Protein AF-A0A397FRX4-F1 (afdb_monomer_lite)

Structure (mmCIF, N/CA/C/O backbone):
data_AF-A0A397FRX4-F1
#
_entry.id   AF-A0A397FRX4-F1
#
loop_
_atom_site.group_PDB
_atom_site.id
_atom_site.type_symbol
_atom_site.label_atom_id
_atom_site.label_alt_id
_atom_site.label_comp_id
_atom_site.label_asym_id
_atom_site.label_entity_id
_atom_site.label_seq_id
_atom_site.pdbx_PDB_ins_code
_atom_site.Cartn_x
_atom_site.Cartn_y
_atom_site.Cartn_z
_atom_site.occupancy
_atom_site.B_iso_or_equiv
_atom_site.auth_seq_id
_atom_site.auth_comp_id
_atom_site.auth_asym_id
_atom_site.auth_atom_id
_atom_site.pdbx_PDB_model_num
ATOM 1 N N . MET A 1 1 ? -11.511 -10.925 -9.410 1.00 51.69 1 MET A N 1
ATOM 2 C CA . MET A 1 1 ? -12.227 -10.337 -8.254 1.00 51.69 1 MET A CA 1
ATOM 3 C C . MET A 1 1 ? -12.505 -8.867 -8.528 1.00 51.69 1 MET A C 1
ATOM 5 O O . MET A 1 1 ? -11.612 -8.183 -9.020 1.00 51.69 1 MET A O 1
ATOM 9 N N . LYS A 1 2 ? -13.727 -8.383 -8.276 1.00 63.50 2 LYS A N 1
ATOM 10 C CA . LYS A 1 2 ? -14.099 -6.978 -8.506 1.00 63.50 2 LYS A CA 1
ATOM 11 C C . LYS A 1 2 ? -13.781 -6.153 -7.253 1.00 63.50 2 LYS A C 1
ATOM 13 O O . LYS A 1 2 ? -14.392 -6.345 -6.211 1.00 63.50 2 LYS A O 1
ATOM 18 N N . ILE A 1 3 ? -12.845 -5.209 -7.360 1.00 69.00 3 ILE A N 1
ATOM 19 C CA . ILE A 1 3 ? -12.408 -4.318 -6.259 1.00 69.00 3 ILE A CA 1
ATOM 20 C C . ILE A 1 3 ? -13.583 -3.553 -5.638 1.00 69.00 3 ILE A C 1
ATOM 22 O O . ILE A 1 3 ? -13.612 -3.330 -4.433 1.00 69.00 3 ILE A O 1
ATOM 26 N N . ALA A 1 4 ? -14.573 -3.194 -6.458 1.00 72.81 4 ALA A N 1
ATOM 27 C CA . ALA A 1 4 ? -15.768 -2.482 -6.020 1.00 72.81 4 ALA A CA 1
ATOM 28 C C . ALA A 1 4 ? -16.555 -3.243 -4.938 1.00 72.81 4 ALA A C 1
ATOM 30 O O . ALA A 1 4 ? -17.130 -2.620 -4.053 1.00 72.81 4 ALA A O 1
ATOM 31 N N . GLU A 1 5 ? -16.560 -4.577 -4.975 1.00 78.94 5 GLU A N 1
ATOM 32 C CA . GLU A 1 5 ? -17.247 -5.402 -3.973 1.00 78.94 5 GLU A CA 1
ATOM 33 C C . GLU A 1 5 ? -16.489 -5.408 -2.642 1.00 78.94 5 GLU A C 1
ATOM 35 O O . GLU A 1 5 ? -17.107 -5.361 -1.583 1.00 78.94 5 GLU A O 1
ATOM 40 N N . LEU A 1 6 ? -15.153 -5.398 -2.684 1.00 75.69 6 LEU A N 1
ATOM 41 C CA . LEU A 1 6 ? -14.315 -5.317 -1.485 1.00 75.69 6 LEU A CA 1
ATOM 42 C C . LEU A 1 6 ? -14.398 -3.932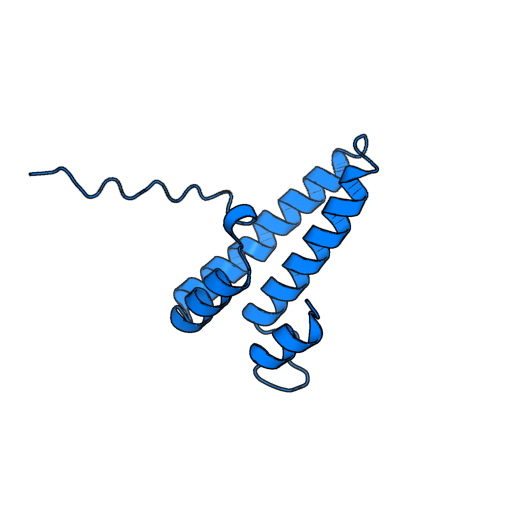 -0.840 1.00 75.69 6 LEU A C 1
ATOM 44 O O . LEU A 1 6 ? -14.575 -3.834 0.369 1.00 75.69 6 LEU A O 1
ATOM 48 N N . ILE A 1 7 ? -14.348 -2.860 -1.634 1.00 79.25 7 ILE A N 1
ATOM 49 C CA . ILE A 1 7 ? -14.534 -1.497 -1.117 1.00 79.25 7 ILE A CA 1
ATOM 50 C C . ILE A 1 7 ? -15.896 -1.387 -0.423 1.00 79.25 7 ILE A C 1
ATOM 52 O O . ILE A 1 7 ? -15.950 -0.944 0.717 1.00 79.25 7 ILE A O 1
ATOM 56 N N . LYS A 1 8 ? -16.972 -1.899 -1.036 1.00 81.19 8 LYS A N 1
ATOM 57 C CA . LYS A 1 8 ? -18.312 -1.892 -0.428 1.00 81.19 8 LYS A CA 1
ATOM 58 C C . LYS A 1 8 ? -18.408 -2.640 0.905 1.00 81.19 8 LYS A C 1
ATOM 60 O O . LYS A 1 8 ? -19.229 -2.267 1.733 1.00 81.19 8 LYS A O 1
ATOM 65 N N . LYS A 1 9 ? -17.592 -3.676 1.120 1.00 80.31 9 LYS A N 1
ATOM 66 C CA . LYS A 1 9 ? -17.557 -4.436 2.382 1.00 80.31 9 LYS A CA 1
ATOM 67 C C . LYS A 1 9 ? -16.816 -3.716 3.508 1.00 80.31 9 LYS A C 1
ATOM 69 O O . LYS A 1 9 ? -17.143 -3.926 4.670 1.00 80.31 9 LYS A O 1
ATOM 74 N N . TYR A 1 10 ? -15.798 -2.927 3.168 1.00 79.19 10 TYR A N 1
ATOM 75 C CA . TYR A 1 10 ? -14.893 -2.306 4.142 1.00 79.19 10 TYR A CA 1
ATOM 76 C C . TYR A 1 10 ? -15.060 -0.784 4.271 1.00 79.19 10 TYR A C 1
ATOM 78 O O . TYR A 1 10 ? -14.423 -0.178 5.135 1.00 79.19 10 TYR A O 1
ATOM 86 N N . GLN A 1 11 ? -15.890 -0.165 3.429 1.00 81.56 11 GLN A N 1
ATOM 87 C CA . GLN A 1 11 ? -16.283 1.236 3.550 1.00 81.56 11 GLN A CA 1
ATOM 88 C C . GLN A 1 11 ? -17.181 1.425 4.780 1.00 81.56 11 GLN A C 1
ATOM 90 O O . GLN A 1 11 ? -18.100 0.639 5.010 1.00 81.56 11 GLN A O 1
ATOM 95 N N . LEU A 1 12 ? -16.937 2.475 5.563 1.00 80.44 12 LEU A N 1
ATOM 96 C CA . LEU A 1 12 ? -17.814 2.836 6.684 1.00 80.44 12 LEU A CA 1
ATOM 97 C C . LEU A 1 12 ? -19.083 3.550 6.196 1.00 80.44 12 LEU A C 1
ATOM 99 O O . LEU A 1 12 ? -20.150 3.419 6.789 1.00 80.44 12 LEU A O 1
ATOM 103 N N . HIS A 1 13 ? -18.967 4.274 5.082 1.00 82.06 13 HIS A N 1
ATOM 104 C CA . HIS A 1 13 ? -20.042 5.012 4.423 1.00 82.06 13 HIS A CA 1
ATOM 105 C C . HIS A 1 13 ? -19.874 4.921 2.898 1.00 82.06 13 HIS A C 1
ATOM 107 O O . HIS A 1 13 ? -18.791 4.612 2.411 1.00 82.06 13 HIS A O 1
ATOM 113 N N . GLU A 1 14 ? -20.909 5.237 2.116 1.00 75.06 14 GLU A N 1
ATOM 114 C CA . GLU A 1 14 ? -20.903 5.057 0.648 1.00 75.06 14 GLU A CA 1
ATOM 115 C C . GLU A 1 14 ? -19.820 5.842 -0.112 1.00 75.06 14 GLU A C 1
ATOM 117 O O . GLU A 1 14 ? -19.466 5.484 -1.233 1.00 75.06 14 GLU A O 1
ATOM 122 N N . LYS A 1 15 ? -19.290 6.916 0.483 1.00 78.00 15 LYS A N 1
ATOM 123 C CA . LYS A 1 15 ? -18.215 7.747 -0.090 1.00 78.00 15 LYS A CA 1
ATOM 124 C C . LYS A 1 15 ? -16.905 7.642 0.690 1.00 78.00 15 LYS A C 1
ATOM 126 O O . LYS A 1 15 ? -16.032 8.494 0.544 1.00 78.00 15 LYS A O 1
ATOM 131 N N . ASP A 1 16 ? -16.769 6.637 1.549 1.00 76.75 16 ASP A N 1
ATOM 132 C CA . ASP A 1 16 ? -15.581 6.483 2.377 1.00 76.75 16 ASP A CA 1
ATOM 133 C C . ASP A 1 16 ? -14.395 5.982 1.547 1.00 76.75 16 ASP A C 1
ATOM 135 O O . ASP A 1 16 ? -14.224 4.795 1.275 1.00 76.75 16 ASP A O 1
ATOM 139 N N . THR A 1 17 ? -13.555 6.930 1.150 1.00 76.19 17 THR A N 1
ATOM 140 C CA . THR A 1 17 ? -12.258 6.672 0.527 1.00 76.19 17 THR A CA 1
ATOM 141 C C . THR A 1 17 ? -11.110 6.773 1.527 1.00 76.19 17 THR A C 1
ATOM 143 O O . THR A 1 17 ? -9.970 6.516 1.156 1.00 76.19 17 THR A O 1
ATOM 146 N N . GLY A 1 18 ? -11.360 7.206 2.766 1.00 76.69 18 GLY A N 1
ATOM 147 C CA . GLY A 1 18 ? -10.324 7.549 3.745 1.00 76.69 18 GLY A CA 1
ATOM 148 C C . GLY A 1 18 ? -9.977 6.412 4.702 1.00 76.69 18 GLY A C 1
ATOM 149 O O . GLY A 1 18 ? -8.871 6.390 5.247 1.00 76.69 18 GLY A O 1
ATOM 150 N N . SER A 1 19 ? -10.894 5.462 4.893 1.00 83.81 19 SER A N 1
ATOM 151 C CA . SER A 1 19 ? -10.686 4.339 5.799 1.00 83.81 19 SER A CA 1
ATOM 152 C C . SER A 1 19 ? -9.431 3.543 5.455 1.00 83.81 19 SER A C 1
ATOM 154 O O . SER A 1 19 ? -9.089 3.278 4.298 1.00 83.81 19 SER A O 1
ATOM 156 N N . THR A 1 20 ? -8.736 3.133 6.512 1.00 84.19 20 THR A N 1
ATOM 157 C CA . THR A 1 20 ? -7.472 2.405 6.426 1.00 84.19 20 THR A CA 1
ATOM 158 C C . THR A 1 20 ? -7.627 1.100 5.639 1.00 84.19 20 THR A C 1
ATOM 160 O O . THR A 1 20 ? -6.743 0.748 4.863 1.00 84.19 20 THR A O 1
ATOM 163 N N . ALA A 1 21 ? -8.762 0.410 5.778 1.00 81.31 21 ALA A N 1
ATOM 164 C CA . ALA A 1 21 ? -9.052 -0.820 5.043 1.00 81.31 21 ALA A CA 1
ATOM 165 C C . ALA A 1 21 ? -9.233 -0.564 3.535 1.00 81.31 21 ALA A C 1
ATOM 167 O O . ALA A 1 21 ? -8.614 -1.239 2.711 1.00 81.31 21 ALA A O 1
ATOM 168 N N . VAL A 1 22 ? -10.010 0.464 3.175 1.00 84.88 22 VAL A N 1
ATOM 169 C CA . VAL A 1 22 ? -10.246 0.873 1.780 1.00 84.88 22 VAL A CA 1
ATOM 170 C C . VAL A 1 22 ? -8.938 1.289 1.102 1.00 84.88 22 VAL A C 1
ATOM 172 O O . VAL A 1 22 ? -8.645 0.855 -0.013 1.00 84.88 22 VAL A O 1
ATOM 175 N N . GLN A 1 23 ? -8.102 2.060 1.800 1.00 84.19 23 GLN A N 1
ATOM 176 C CA . GLN A 1 23 ? -6.787 2.479 1.309 1.00 84.19 23 GLN A CA 1
ATOM 177 C C . GLN A 1 23 ? -5.832 1.297 1.083 1.00 84.19 23 GLN A C 1
ATOM 179 O O . GLN A 1 23 ? -5.099 1.291 0.094 1.00 84.19 23 GLN A O 1
ATOM 184 N N . ILE A 1 24 ? -5.851 0.273 1.947 1.00 82.06 24 ILE A N 1
ATOM 185 C CA . ILE A 1 24 ? -5.049 -0.949 1.751 1.00 82.06 24 ILE A CA 1
ATOM 186 C C . ILE A 1 24 ? -5.492 -1.692 0.485 1.00 82.06 24 ILE A C 1
ATOM 188 O O . ILE A 1 24 ? -4.638 -2.102 -0.304 1.00 82.06 24 ILE A O 1
ATOM 192 N N . ILE A 1 25 ? -6.799 -1.831 0.257 1.00 80.88 25 ILE A N 1
ATOM 193 C CA . ILE A 1 25 ? -7.353 -2.497 -0.933 1.00 80.88 25 ILE A CA 1
ATOM 194 C C . ILE A 1 25 ? -6.960 -1.736 -2.208 1.00 80.88 25 ILE A C 1
ATOM 196 O O . ILE A 1 25 ? -6.468 -2.333 -3.169 1.00 80.88 25 ILE A O 1
ATOM 200 N N . LEU A 1 26 ? -7.110 -0.408 -2.206 1.00 83.19 26 LEU A N 1
ATOM 201 C CA . LEU A 1 26 ? -6.758 0.441 -3.346 1.00 83.19 26 LEU A CA 1
ATOM 202 C C . LEU A 1 26 ? -5.261 0.363 -3.672 1.00 83.19 26 LEU A C 1
ATOM 204 O O . LEU A 1 26 ? -4.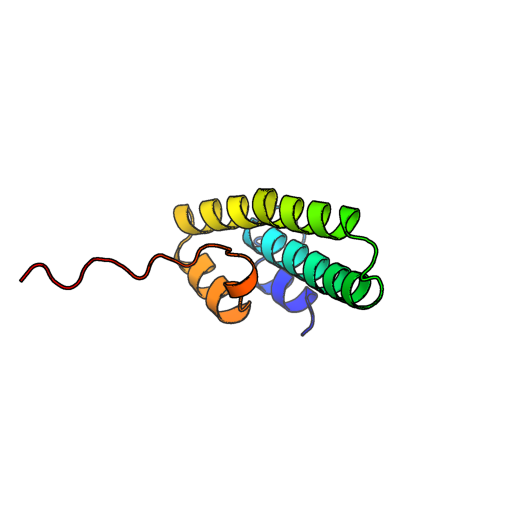884 0.105 -4.815 1.00 83.19 26 LEU A O 1
ATOM 208 N N . LEU A 1 27 ? -4.406 0.517 -2.656 1.00 81.06 27 LEU A N 1
ATOM 209 C CA . LEU A 1 27 ? -2.954 0.417 -2.805 1.00 81.06 27 LEU A CA 1
ATOM 210 C C . LEU A 1 27 ? -2.550 -0.962 -3.339 1.00 81.06 27 LEU A C 1
ATOM 212 O O . LEU A 1 27 ? -1.660 -1.072 -4.185 1.00 81.06 27 LEU A O 1
ATOM 216 N N . SER A 1 28 ? -3.225 -2.012 -2.870 1.00 79.56 28 SER A N 1
ATOM 217 C CA . SER A 1 28 ? -2.972 -3.374 -3.325 1.00 79.56 28 SER A CA 1
ATOM 218 C C . SER A 1 28 ? -3.258 -3.539 -4.807 1.00 79.56 28 SER A C 1
ATOM 220 O O . SER A 1 28 ? -2.442 -4.117 -5.530 1.00 79.56 28 SER A O 1
ATOM 222 N N . LYS A 1 29 ? -4.354 -2.946 -5.288 1.00 81.44 29 LYS A N 1
ATOM 223 C CA . LYS A 1 29 ? -4.670 -2.977 -6.711 1.00 81.44 29 LYS A CA 1
ATOM 224 C C . LYS A 1 29 ? -3.678 -2.187 -7.557 1.00 81.44 29 LYS A C 1
ATOM 226 O O . LYS A 1 29 ? -3.267 -2.650 -8.620 1.00 81.44 29 LYS A O 1
ATOM 231 N N . GLU A 1 30 ? -3.284 -1.005 -7.094 1.00 82.38 30 GLU A N 1
ATOM 232 C CA . GLU A 1 30 ? -2.278 -0.195 -7.782 1.00 82.38 30 GLU A CA 1
ATOM 233 C C . GLU A 1 30 ? -0.961 -0.961 -7.944 1.00 82.38 30 GLU A C 1
ATOM 235 O O . GLU A 1 30 ? -0.342 -0.916 -9.005 1.00 82.38 30 GLU A O 1
ATOM 240 N N . ILE A 1 31 ? -0.544 -1.693 -6.910 1.00 79.69 31 ILE A N 1
ATOM 241 C CA . ILE A 1 31 ? 0.686 -2.485 -6.935 1.00 79.69 31 ILE A CA 1
ATOM 242 C C . ILE A 1 31 ? 0.570 -3.678 -7.870 1.00 79.69 31 ILE A C 1
ATOM 244 O O . ILE A 1 31 ? 1.520 -3.937 -8.599 1.00 79.69 31 ILE A O 1
ATOM 248 N N . GLU A 1 32 ? -0.562 -4.376 -7.892 1.00 81.25 32 GLU A N 1
ATOM 249 C CA . GLU A 1 32 ? -0.796 -5.466 -8.844 1.00 81.25 32 GLU A CA 1
ATOM 250 C C . GLU A 1 32 ? -0.694 -4.958 -10.293 1.00 81.25 32 GLU A C 1
ATOM 252 O O . GLU A 1 32 ? 0.052 -5.506 -11.109 1.00 81.25 32 GLU A O 1
ATOM 257 N N . ASN A 1 33 ? -1.365 -3.840 -10.589 1.00 83.75 33 ASN A N 1
ATOM 258 C CA . ASN A 1 33 ? -1.322 -3.202 -11.902 1.00 83.75 33 ASN A CA 1
ATOM 259 C C . ASN A 1 33 ? 0.108 -2.790 -12.284 1.00 83.75 33 ASN A C 1
ATOM 261 O O . ASN A 1 33 ? 0.595 -3.148 -13.359 1.00 83.75 33 ASN A O 1
ATOM 265 N N . LEU A 1 34 ? 0.813 -2.082 -11.398 1.00 82.62 34 LEU A N 1
ATOM 266 C CA . LEU A 1 34 ? 2.185 -1.637 -11.647 1.00 82.62 34 LEU A CA 1
ATOM 267 C C . LEU A 1 34 ? 3.168 -2.810 -11.724 1.00 82.62 34 LEU A C 1
ATOM 269 O O . LEU A 1 34 ? 4.077 -2.793 -12.548 1.00 82.62 34 LEU A O 1
ATOM 273 N N . SER A 1 35 ? 2.968 -3.864 -10.933 1.00 80.94 35 SER A N 1
ATOM 274 C CA . SER A 1 35 ? 3.777 -5.082 -10.994 1.00 80.94 35 SER A CA 1
ATOM 275 C C . SER A 1 35 ? 3.666 -5.744 -12.367 1.00 80.94 35 SER A C 1
ATOM 277 O O . SER A 1 35 ? 4.692 -6.065 -12.964 1.00 80.94 35 SER A O 1
ATOM 279 N N . SER A 1 36 ? 2.454 -5.848 -12.926 1.00 83.38 36 SER A N 1
ATOM 280 C CA . SER A 1 36 ? 2.253 -6.363 -14.287 1.00 83.38 36 SER A CA 1
ATOM 281 C C . SER A 1 36 ? 2.936 -5.500 -15.360 1.00 83.38 36 SER A C 1
ATOM 283 O O . SER A 1 36 ? 3.510 -6.028 -16.316 1.00 83.38 36 SER A O 1
ATOM 285 N N . HIS A 1 37 ? 2.941 -4.175 -15.179 1.00 83.50 37 HIS A N 1
ATOM 286 C CA . HIS A 1 37 ? 3.615 -3.240 -16.077 1.00 83.50 37 HIS A CA 1
ATOM 287 C C . HIS A 1 37 ? 5.141 -3.421 -16.022 1.00 83.50 37 HIS A C 1
ATOM 289 O O . HIS A 1 37 ? 5.800 -3.543 -17.056 1.00 83.50 37 HIS A O 1
ATOM 295 N N . PHE A 1 38 ? 5.710 -3.530 -14.820 1.00 81.44 38 PHE A N 1
ATOM 296 C CA . PHE A 1 38 ? 7.146 -3.747 -14.625 1.00 81.44 38 PHE A CA 1
ATOM 297 C C . PHE A 1 38 ? 7.614 -5.152 -15.012 1.00 81.44 38 PHE A C 1
ATOM 299 O O . PHE A 1 38 ? 8.762 -5.317 -15.421 1.00 81.44 38 PHE A O 1
ATOM 306 N N . ALA A 1 39 ? 6.742 -6.162 -14.951 1.00 82.31 39 ALA A N 1
ATOM 307 C CA . ALA A 1 39 ? 7.048 -7.504 -15.443 1.00 82.31 39 ALA A CA 1
ATOM 308 C C . ALA A 1 39 ? 7.349 -7.503 -16.953 1.00 82.31 39 ALA A C 1
ATOM 310 O O . ALA A 1 39 ? 8.243 -8.228 -17.400 1.00 82.31 39 ALA A O 1
ATOM 311 N N . LYS A 1 40 ? 6.651 -6.649 -17.717 1.00 86.44 40 LYS A N 1
ATOM 312 C CA . LYS A 1 40 ? 6.929 -6.387 -19.138 1.00 86.44 40 LYS A CA 1
ATOM 313 C C . LYS A 1 40 ? 8.152 -5.473 -19.316 1.00 86.44 40 LYS A C 1
ATOM 315 O O . LYS A 1 40 ? 8.984 -5.726 -20.181 1.00 86.44 40 LYS A O 1
ATOM 320 N N . ASN A 1 41 ? 8.320 -4.479 -18.440 1.00 83.75 41 ASN A N 1
ATOM 321 C CA . ASN A 1 41 ? 9.383 -3.467 -18.503 1.00 83.75 41 ASN A CA 1
ATOM 322 C C . ASN A 1 41 ? 10.499 -3.679 -17.459 1.00 83.75 41 ASN A C 1
ATOM 324 O O . ASN A 1 41 ? 10.768 -2.821 -16.619 1.00 83.75 41 ASN A O 1
ATOM 328 N N . LYS A 1 42 ? 11.219 -4.808 -17.538 1.00 80.38 42 LYS A N 1
ATOM 329 C CA . LYS A 1 42 ? 12.255 -5.199 -16.551 1.00 80.38 42 LYS A CA 1
ATOM 330 C C . LYS A 1 42 ? 13.443 -4.229 -16.418 1.00 80.38 42 LYS A C 1
ATOM 332 O O . LYS A 1 42 ? 14.192 -4.305 -15.444 1.00 80.38 42 LYS A O 1
ATOM 337 N N . LYS A 1 43 ? 13.656 -3.344 -17.399 1.00 84.06 43 LYS A N 1
ATOM 338 C CA . LYS A 1 43 ? 14.750 -2.357 -17.384 1.00 84.06 43 LYS A CA 1
ATOM 339 C C . LYS A 1 43 ? 14.444 -1.140 -16.500 1.00 84.06 43 LYS A C 1
ATOM 341 O O . LYS A 1 43 ? 15.383 -0.468 -16.076 1.00 84.06 43 LYS A O 1
ATOM 346 N N . ASP A 1 44 ? 13.181 -0.900 -16.142 1.00 84.38 44 ASP A N 1
ATOM 347 C CA . ASP A 1 44 ? 12.776 0.241 -15.314 1.00 84.38 44 ASP A CA 1
ATOM 348 C C . ASP A 1 44 ? 12.950 -0.032 -13.808 1.00 84.38 44 ASP A C 1
ATOM 350 O O . ASP A 1 44 ? 12.014 -0.181 -13.018 1.00 84.38 44 ASP A O 1
ATOM 354 N N . LYS A 1 45 ? 14.214 -0.115 -13.387 1.00 84.38 45 LYS A N 1
ATOM 355 C CA . LYS A 1 45 ? 14.576 -0.345 -11.980 1.00 84.38 45 LYS A CA 1
ATOM 356 C C . LYS A 1 45 ? 14.222 0.851 -11.084 1.00 84.38 45 LYS A C 1
ATOM 358 O O . LYS A 1 45 ? 14.085 0.676 -9.873 1.00 84.38 45 LYS A O 1
ATOM 363 N N . GLY A 1 46 ? 14.101 2.056 -11.646 1.00 84.06 46 GLY A N 1
ATOM 364 C CA . GLY A 1 46 ? 13.758 3.274 -10.910 1.00 84.06 46 GLY A CA 1
ATOM 365 C C . GLY A 1 46 ? 12.313 3.247 -10.424 1.00 84.06 46 GLY A C 1
ATOM 366 O O . GLY A 1 46 ? 12.060 3.405 -9.225 1.00 84.06 46 GLY A O 1
ATOM 367 N N . ALA A 1 47 ? 11.381 2.949 -11.327 1.00 81.75 47 ALA A N 1
ATOM 368 C CA . ALA A 1 47 ? 9.965 2.880 -11.005 1.00 81.75 47 ALA A CA 1
ATOM 369 C C . ALA A 1 47 ? 9.626 1.690 -10.087 1.00 81.75 47 ALA A C 1
ATOM 371 O O . ALA A 1 47 ? 8.846 1.850 -9.147 1.00 81.75 47 ALA A O 1
ATOM 372 N N . ILE A 1 48 ? 10.299 0.539 -10.241 1.00 82.88 48 ILE A N 1
ATOM 373 C CA . ILE A 1 48 ? 10.177 -0.597 -9.305 1.00 82.88 48 ILE A CA 1
ATOM 374 C C . ILE A 1 48 ? 10.595 -0.188 -7.883 1.00 82.88 48 ILE A C 1
ATOM 376 O O . ILE A 1 48 ? 9.890 -0.473 -6.914 1.00 82.88 48 ILE A O 1
ATOM 380 N N . ARG A 1 49 ? 11.721 0.524 -7.726 1.00 82.81 49 ARG A N 1
ATOM 381 C CA . ARG A 1 49 ? 12.162 1.030 -6.411 1.00 82.81 49 ARG A CA 1
ATOM 382 C C . ARG A 1 49 ? 11.171 2.036 -5.828 1.00 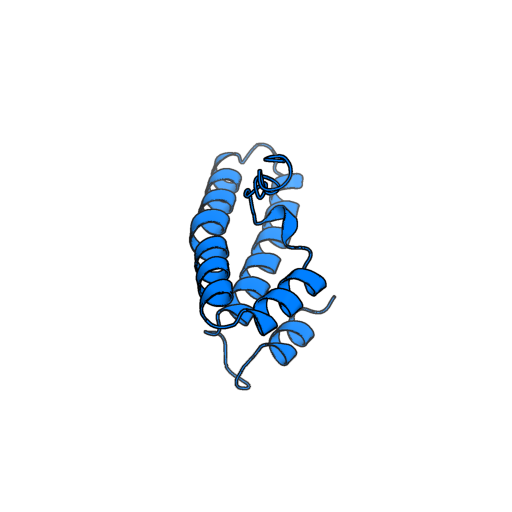82.81 49 ARG A C 1
ATOM 384 O O . ARG A 1 49 ? 10.922 2.004 -4.622 1.00 82.81 49 ARG A O 1
ATOM 391 N N . ALA A 1 50 ? 10.612 2.920 -6.654 1.00 84.06 50 ALA A N 1
ATOM 392 C CA . ALA A 1 50 ? 9.592 3.874 -6.227 1.00 84.06 50 ALA A CA 1
ATOM 393 C C . ALA A 1 50 ? 8.314 3.159 -5.756 1.00 84.06 50 ALA A C 1
ATOM 395 O O . ALA A 1 50 ? 7.779 3.504 -4.701 1.00 84.06 50 ALA A O 1
ATOM 396 N N . LEU A 1 51 ? 7.887 2.109 -6.466 1.00 82.56 51 LEU A N 1
ATOM 397 C CA . LEU A 1 51 ? 6.760 1.260 -6.082 1.00 82.56 51 LEU A CA 1
ATOM 398 C C . LEU A 1 51 ? 7.000 0.572 -4.735 1.00 82.56 51 LEU A C 1
ATOM 400 O O . LEU A 1 51 ? 6.155 0.654 -3.845 1.00 82.56 51 LEU A O 1
ATOM 404 N N . ILE A 1 52 ? 8.167 -0.052 -4.556 1.00 80.31 52 ILE A N 1
ATOM 405 C CA . ILE A 1 52 ? 8.537 -0.717 -3.299 1.00 80.31 52 ILE A CA 1
ATOM 406 C C . ILE A 1 52 ? 8.544 0.293 -2.143 1.00 80.31 52 ILE A C 1
ATOM 408 O O . ILE A 1 52 ? 7.972 0.020 -1.089 1.00 80.31 52 ILE A O 1
ATOM 412 N N . LYS A 1 53 ? 9.117 1.489 -2.341 1.00 80.94 53 LYS A N 1
ATOM 413 C CA . LYS A 1 53 ? 9.104 2.560 -1.330 1.00 80.94 53 LYS A CA 1
ATOM 414 C C . LYS A 1 53 ? 7.685 3.036 -1.007 1.00 80.94 53 LYS A C 1
ATOM 416 O O . LYS A 1 53 ? 7.377 3.237 0.166 1.00 80.94 53 LYS A O 1
ATOM 421 N N . LYS A 1 54 ? 6.821 3.216 -2.015 1.00 78.12 54 LYS A N 1
ATOM 422 C CA . LYS A 1 54 ? 5.409 3.598 -1.825 1.00 78.12 54 LYS A CA 1
ATOM 423 C C . LYS A 1 54 ? 4.679 2.540 -1.000 1.00 78.12 54 LYS A C 1
ATOM 425 O O . LYS A 1 54 ? 3.994 2.892 -0.041 1.00 78.12 54 LYS A O 1
ATOM 430 N N . ASN A 1 55 ? 4.897 1.268 -1.322 1.00 75.88 55 ASN A N 1
ATOM 431 C CA . ASN A 1 55 ? 4.311 0.146 -0.605 1.00 75.88 55 ASN A CA 1
ATOM 432 C C . ASN A 1 55 ? 4.769 0.098 0.866 1.00 75.88 55 ASN A C 1
ATOM 434 O O . ASN A 1 55 ? 3.955 0.140 1.787 1.00 75.88 55 ASN A O 1
ATOM 438 N N . GLN A 1 56 ? 6.083 0.130 1.096 1.00 73.56 56 GLN A N 1
ATOM 439 C CA . GLN A 1 56 ? 6.666 0.087 2.439 1.00 73.56 56 GLN A CA 1
ATOM 440 C C . GLN A 1 56 ? 6.280 1.288 3.306 1.00 73.56 56 GLN A C 1
ATOM 442 O O . GLN A 1 56 ? 6.090 1.127 4.505 1.00 73.56 56 GLN A O 1
ATOM 447 N N . LYS A 1 57 ? 6.167 2.498 2.742 1.00 74.75 57 LYS A N 1
ATOM 448 C CA . LYS A 1 57 ? 5.801 3.687 3.527 1.00 74.75 57 LYS A CA 1
ATOM 449 C C . LYS A 1 57 ? 4.305 3.760 3.814 1.00 74.75 57 LYS A C 1
ATOM 451 O O . LYS A 1 57 ? 3.925 4.035 4.948 1.00 74.75 57 LYS A O 1
ATOM 456 N N . ARG A 1 58 ? 3.456 3.550 2.803 1.00 72.94 58 ARG A N 1
ATOM 457 C CA . ARG A 1 58 ? 2.004 3.761 2.928 1.00 72.94 58 ARG A CA 1
ATOM 458 C C . ARG A 1 58 ? 1.279 2.500 3.389 1.00 72.94 58 ARG A C 1
ATOM 460 O O . ARG A 1 58 ? 0.591 2.544 4.403 1.00 72.94 58 ARG A O 1
ATOM 467 N N . GLY A 1 59 ? 1.501 1.372 2.716 1.00 72.38 59 GLY A N 1
ATOM 468 C CA . GLY A 1 59 ? 0.831 0.104 3.024 1.00 72.38 59 GLY A CA 1
ATOM 469 C C . GLY A 1 59 ? 1.146 -0.400 4.428 1.00 72.38 59 GLY A C 1
ATOM 470 O O . GLY A 1 59 ? 0.242 -0.740 5.185 1.00 72.38 59 GLY A O 1
ATOM 471 N N . TYR A 1 60 ? 2.418 -0.356 4.830 1.00 72.75 60 TYR A N 1
ATOM 472 C CA . TYR A 1 60 ? 2.816 -0.797 6.168 1.00 72.75 60 TYR A CA 1
ATOM 473 C C . TYR A 1 60 ? 2.304 0.112 7.293 1.00 72.75 60 TYR A C 1
ATOM 475 O O . TYR A 1 60 ? 1.946 -0.383 8.362 1.00 72.75 60 TYR A O 1
ATOM 483 N N . SER A 1 61 ? 2.253 1.429 7.072 1.00 76.06 61 SER A N 1
ATOM 484 C CA . SER A 1 61 ? 1.736 2.375 8.071 1.00 76.06 61 SER A CA 1
ATOM 485 C C . SER A 1 61 ? 0.242 2.162 8.303 1.00 76.06 61 SER A C 1
ATOM 487 O O . SER A 1 61 ? -0.186 2.064 9.451 1.00 76.06 61 SER A O 1
ATOM 489 N N . PHE A 1 62 ? -0.532 1.987 7.227 1.00 79.69 62 PHE A N 1
ATOM 490 C CA . PHE A 1 62 ? -1.948 1.636 7.322 1.00 79.69 62 PHE A CA 1
ATOM 491 C C . PHE A 1 62 ? -2.156 0.273 7.979 1.00 79.69 62 PHE A C 1
ATOM 493 O O . PHE A 1 62 ? -2.976 0.147 8.879 1.00 79.69 62 PHE A O 1
ATOM 500 N N . TYR A 1 63 ? -1.353 -0.727 7.623 1.00 77.69 63 TYR A N 1
ATOM 501 C CA . TYR A 1 63 ? -1.406 -2.047 8.247 1.00 77.69 63 TYR A CA 1
ATOM 502 C C . TYR A 1 63 ? -1.138 -1.995 9.758 1.00 77.69 63 TYR A C 1
ATOM 504 O O . TYR A 1 63 ? -1.887 -2.569 10.544 1.00 77.69 63 TYR A O 1
ATOM 512 N N . LYS A 1 64 ? -0.095 -1.271 10.188 1.00 80.56 64 LYS A N 1
ATOM 513 C CA . LYS 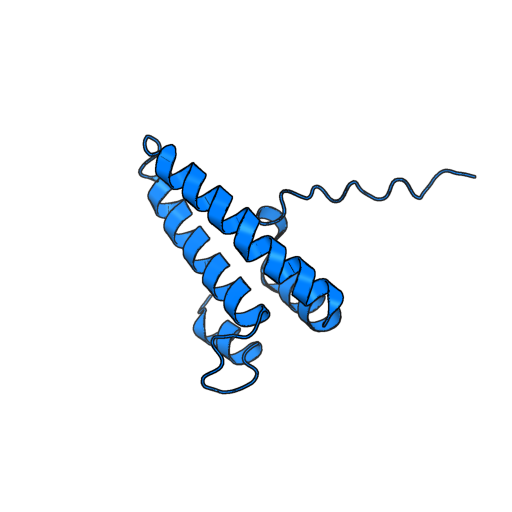A 1 64 ? 0.222 -1.055 11.610 1.00 80.56 64 LYS A CA 1
ATOM 514 C C . LYS A 1 64 ? -0.906 -0.347 12.351 1.00 80.56 64 LYS A C 1
ATOM 516 O O . LYS A 1 64 ? -1.222 -0.729 13.475 1.00 80.56 64 LYS A O 1
ATOM 521 N N . TYR A 1 65 ? -1.482 0.675 11.728 1.00 83.94 65 TYR A N 1
ATOM 522 C CA . TYR A 1 65 ? -2.587 1.435 12.295 1.00 83.94 65 TYR A CA 1
ATOM 523 C C . TYR A 1 65 ? -3.836 0.560 12.458 1.00 83.94 65 TYR A C 1
ATOM 525 O O . TYR A 1 65 ? -4.389 0.487 13.552 1.00 83.94 65 TYR A O 1
ATOM 533 N N . LEU A 1 66 ? -4.211 -0.187 11.412 1.00 82.38 66 LEU A N 1
ATOM 534 C CA . LEU A 1 66 ? -5.344 -1.112 11.433 1.00 82.38 66 LEU A CA 1
ATOM 535 C C . LEU A 1 66 ? -5.138 -2.217 12.479 1.00 82.38 66 LEU A C 1
ATOM 537 O O . LEU A 1 66 ? -6.037 -2.481 13.267 1.00 82.38 66 LEU A O 1
ATOM 541 N N . LYS A 1 67 ? -3.931 -2.796 12.565 1.00 81.56 67 LYS A N 1
ATOM 542 C CA . LYS A 1 67 ? -3.589 -3.813 13.575 1.00 81.56 67 LYS A CA 1
ATOM 543 C C . LYS A 1 67 ? -3.779 -3.303 15.004 1.00 81.56 67 LYS A C 1
ATOM 545 O O . LYS A 1 67 ? -4.191 -4.068 15.869 1.00 81.56 67 LYS A O 1
ATOM 550 N N . LYS A 1 68 ? -3.435 -2.036 15.260 1.00 83.50 68 LYS A N 1
ATOM 551 C CA . LYS A 1 68 ? -3.509 -1.434 16.597 1.00 83.50 68 LYS A CA 1
ATOM 552 C C . LYS A 1 68 ? -4.936 -1.033 16.974 1.00 83.50 68 LYS A C 1
ATOM 554 O O . LYS A 1 68 ? -5.330 -1.244 18.113 1.00 83.50 68 LYS A O 1
ATOM 559 N N . ASN A 1 69 ? -5.681 -0.453 16.037 1.00 83.06 69 ASN A N 1
ATOM 560 C CA . ASN A 1 69 ? -6.991 0.131 16.325 1.00 83.06 69 ASN A CA 1
ATOM 561 C C . ASN A 1 69 ? -8.158 -0.826 16.074 1.00 83.06 69 ASN A C 1
ATOM 563 O O . ASN A 1 69 ? -9.226 -0.651 16.649 1.00 83.06 69 ASN A O 1
ATOM 567 N N . SER A 1 70 ? -7.997 -1.812 15.192 1.00 82.38 70 SER A N 1
ATOM 568 C CA . SER A 1 70 ? -9.073 -2.727 14.804 1.00 82.38 70 SER A CA 1
ATOM 569 C C . SER A 1 70 ? -8.506 -4.101 14.412 1.00 82.38 70 SER A C 1
ATOM 571 O O . SER A 1 70 ? -8.424 -4.443 13.229 1.00 82.38 70 SER A O 1
ATOM 573 N N . PRO A 1 71 ? -8.092 -4.916 15.399 1.00 79.75 71 PRO A N 1
ATOM 574 C CA . PRO A 1 71 ? -7.461 -6.212 15.144 1.00 79.75 71 PRO A CA 1
ATOM 575 C C . PRO A 1 71 ? -8.386 -7.208 14.423 1.00 79.75 71 PRO A C 1
ATOM 577 O O . PRO A 1 71 ? -7.910 -8.021 13.631 1.00 79.75 71 PRO A O 1
ATOM 580 N N . GLU A 1 72 ? -9.702 -7.123 14.633 1.00 81.94 72 GLU A N 1
ATOM 581 C CA . GLU A 1 72 ? -10.685 -8.000 13.983 1.00 81.94 72 GLU A CA 1
ATOM 582 C C . GLU A 1 72 ? -10.830 -7.722 12.482 1.00 81.94 72 GLU A C 1
ATOM 584 O O . GLU A 1 72 ? -10.802 -8.642 11.662 1.00 81.94 72 GLU A O 1
ATOM 589 N N . THR A 1 73 ? -10.963 -6.448 12.095 1.00 78.44 73 THR A N 1
ATOM 590 C CA . THR A 1 73 ? -11.050 -6.063 10.676 1.00 78.44 73 THR A CA 1
ATOM 591 C C . THR A 1 73 ? -9.743 -6.363 9.963 1.00 78.44 73 THR A C 1
ATOM 593 O O . THR A 1 73 ? -9.754 -6.812 8.820 1.00 78.44 73 THR A O 1
ATOM 596 N N . PHE A 1 74 ? -8.623 -6.204 10.664 1.00 80.00 74 PHE A N 1
ATOM 597 C CA . PHE A 1 74 ? -7.310 -6.594 10.190 1.00 80.00 74 PHE A CA 1
ATOM 598 C C . PHE A 1 74 ? -7.184 -8.096 9.914 1.00 80.00 74 PHE A C 1
ATOM 600 O O . PHE A 1 74 ? -6.715 -8.458 8.838 1.00 80.00 74 PHE A O 1
ATOM 607 N N . GLN A 1 75 ? -7.627 -8.970 10.825 1.00 77.12 75 GLN A N 1
ATOM 608 C CA . GLN A 1 75 ? -7.598 -10.420 10.593 1.00 77.12 75 GLN A CA 1
ATOM 609 C C . GLN A 1 75 ? -8.464 -10.821 9.396 1.00 77.12 75 GLN A C 1
ATOM 611 O O . GLN A 1 75 ? -8.016 -11.598 8.550 1.00 77.12 75 GLN A O 1
ATOM 616 N N . LYS A 1 76 ? -9.668 -10.243 9.279 1.00 78.94 76 LYS A N 1
ATOM 617 C CA . LYS A 1 76 ? -10.557 -10.462 8.126 1.00 78.94 76 LYS A CA 1
ATOM 618 C C . LYS A 1 76 ? -9.878 -10.050 6.816 1.00 78.94 76 LYS A C 1
ATOM 620 O O . LYS A 1 76 ? -9.843 -10.820 5.862 1.00 78.94 76 LYS A O 1
ATOM 625 N N . LEU A 1 77 ? -9.274 -8.863 6.793 1.00 76.31 77 LEU A N 1
ATOM 626 C CA . LEU A 1 77 ? -8.617 -8.311 5.608 1.00 76.31 77 LEU A CA 1
ATOM 627 C C . LEU A 1 77 ? -7.342 -9.093 5.236 1.00 76.31 77 LEU A C 1
ATOM 629 O O . LEU A 1 77 ? -7.060 -9.295 4.057 1.00 76.31 77 LEU A O 1
ATOM 633 N N . GLN A 1 78 ? -6.593 -9.596 6.222 1.00 71.50 78 GLN A N 1
ATOM 634 C CA . GLN A 1 78 ? -5.407 -10.430 5.998 1.00 71.50 78 GLN A CA 1
ATOM 635 C C . GLN A 1 78 ? -5.760 -11.786 5.365 1.00 71.50 78 GLN A C 1
ATOM 637 O O . GLN A 1 78 ? -5.040 -12.231 4.468 1.00 71.50 78 GLN A O 1
ATOM 642 N N . GLY A 1 79 ? -6.857 -12.414 5.802 1.00 65.69 79 GLY A N 1
ATOM 643 C CA . GLY A 1 79 ? -7.341 -13.682 5.249 1.00 65.69 79 GLY A CA 1
ATOM 644 C C . GLY A 1 79 ? -7.862 -13.555 3.816 1.00 65.69 79 GLY A C 1
ATOM 645 O O . GLY A 1 79 ? -7.569 -14.404 2.980 1.00 65.69 79 GLY A O 1
ATOM 646 N N . GLU A 1 80 ? -8.576 -12.470 3.507 1.00 65.19 80 GLU A N 1
ATOM 647 C CA . GLU A 1 80 ? -9.145 -12.252 2.171 1.00 65.19 80 GLU A CA 1
ATOM 648 C C . GLU A 1 80 ? -8.108 -11.800 1.133 1.00 65.19 80 GLU A C 1
ATOM 650 O O . GLU A 1 80 ? -8.240 -12.109 -0.051 1.00 65.19 80 GLU A O 1
ATOM 655 N N . HIS A 1 81 ? -7.073 -11.065 1.550 1.00 61.72 81 HIS A N 1
ATOM 656 C CA . HIS A 1 81 ? -6.260 -10.284 0.615 1.00 61.72 81 HIS A CA 1
ATOM 657 C C . HIS A 1 81 ? -4.838 -10.839 0.377 1.00 61.72 81 HIS A C 1
ATOM 659 O O . HIS A 1 81 ? -4.045 -10.207 -0.321 1.00 61.72 81 HIS A O 1
ATOM 665 N N . ASN A 1 82 ? -4.501 -12.018 0.925 1.00 54.44 82 ASN A N 1
ATOM 666 C CA . ASN A 1 82 ? -3.195 -12.694 0.796 1.00 54.44 82 ASN A CA 1
ATOM 667 C C . ASN A 1 82 ? -2.004 -11.705 0.789 1.00 54.44 82 ASN A C 1
ATOM 669 O O . ASN A 1 82 ? -1.101 -11.753 -0.048 1.00 54.44 82 ASN A O 1
ATOM 673 N N . LEU A 1 83 ? -2.029 -10.752 1.731 1.00 54.84 83 LEU A N 1
ATOM 674 C CA . LEU A 1 83 ? -1.089 -9.625 1.834 1.00 54.84 83 LEU A CA 1
ATOM 675 C C . LEU A 1 83 ? 0.322 -10.059 2.261 1.00 54.84 83 LEU A C 1
ATOM 677 O O . LEU A 1 83 ? 1.167 -9.222 2.574 1.00 54.84 83 LEU A O 1
ATOM 681 N N . ALA A 1 84 ? 0.615 -11.360 2.262 1.00 45.78 84 ALA A N 1
ATOM 682 C CA . ALA A 1 84 ? 1.909 -11.913 2.642 1.00 45.78 84 ALA A CA 1
ATOM 683 C C . ALA A 1 84 ? 3.070 -11.326 1.811 1.00 45.78 84 ALA A C 1
ATOM 685 O O . ALA A 1 84 ? 4.177 -11.193 2.321 1.00 45.78 84 ALA A O 1
ATOM 686 N N . GLY A 1 85 ? 2.816 -10.887 0.571 1.00 48.03 85 GLY A N 1
ATOM 687 C CA . GLY A 1 85 ? 3.810 -10.191 -0.258 1.00 48.03 85 GLY A CA 1
ATOM 688 C C . GLY A 1 85 ? 4.064 -8.720 0.117 1.00 48.03 85 GLY A C 1
ATOM 689 O O . GLY A 1 85 ? 5.114 -8.175 -0.218 1.00 48.03 85 GLY A O 1
ATOM 690 N N . PHE A 1 86 ? 3.132 -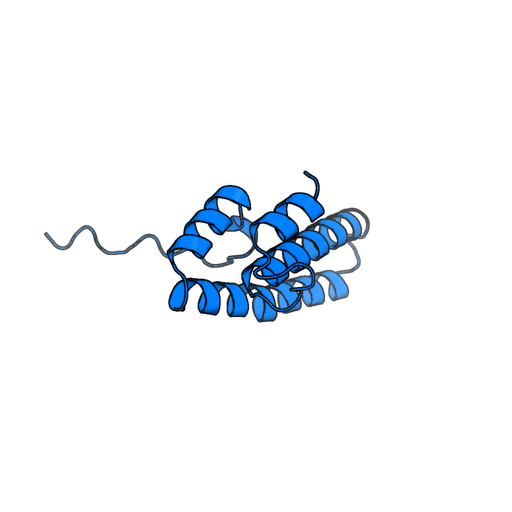8.065 0.820 1.00 48.72 86 PHE A N 1
ATOM 691 C CA . PHE A 1 86 ? 3.235 -6.657 1.244 1.00 48.72 86 PHE A CA 1
ATOM 692 C C . PHE A 1 86 ? 4.151 -6.469 2.447 1.00 48.72 86 PHE A C 1
ATOM 694 O O . PHE A 1 86 ? 4.774 -5.421 2.634 1.00 48.72 86 PHE A O 1
ATOM 701 N N . LEU A 1 87 ? 4.233 -7.502 3.272 1.00 46.28 87 LEU A N 1
ATOM 702 C CA . LEU A 1 87 ? 4.994 -7.499 4.495 1.00 46.28 87 LEU A CA 1
ATOM 703 C C . LEU A 1 87 ? 6.319 -8.187 4.194 1.00 46.28 87 LEU A C 1
ATOM 705 O O . LEU A 1 87 ? 6.484 -9.380 4.402 1.00 46.28 87 LEU A O 1
ATOM 709 N N . GLY A 1 88 ? 7.338 -7.396 3.852 1.00 41.00 88 GLY A N 1
ATOM 710 C CA . GLY A 1 88 ? 8.742 -7.802 4.046 1.00 41.00 88 GLY A CA 1
ATOM 711 C C . GLY A 1 88 ? 9.072 -8.184 5.504 1.00 41.00 88 GLY A C 1
ATOM 712 O O . GLY A 1 88 ? 10.212 -8.488 5.841 1.00 41.00 88 GLY A O 1
ATOM 713 N N . ILE A 1 89 ? 8.071 -8.183 6.383 1.00 38.88 89 ILE A N 1
ATOM 714 C CA . ILE A 1 89 ? 8.031 -8.910 7.632 1.00 38.88 89 ILE A CA 1
ATOM 715 C C . ILE A 1 89 ? 7.885 -10.395 7.274 1.0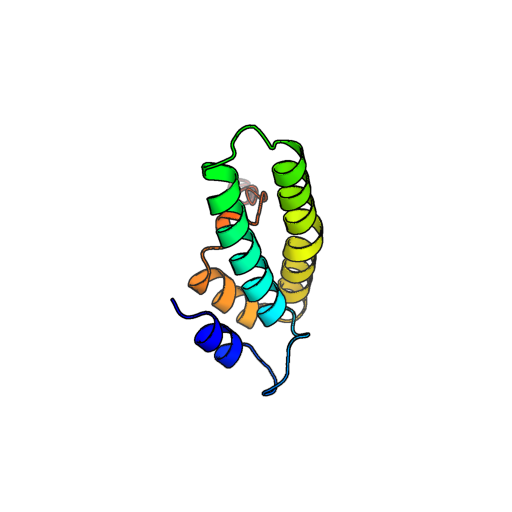0 38.88 89 ILE A C 1
ATOM 717 O O . ILE A 1 89 ? 6.799 -10.968 7.289 1.00 38.88 89 ILE A O 1
ATOM 721 N N . LYS A 1 90 ? 9.025 -11.067 7.082 1.00 32.19 90 LYS A N 1
ATOM 722 C CA . LYS A 1 90 ? 9.177 -12.328 7.806 1.00 32.19 90 LYS A CA 1
ATOM 723 C C . LYS A 1 90 ? 8.853 -11.956 9.246 1.00 32.19 90 LYS A C 1
ATOM 725 O O . LYS A 1 90 ? 9.702 -11.361 9.914 1.00 32.19 90 LYS A O 1
ATOM 730 N N . GLU A 1 91 ? 7.621 -12.183 9.708 1.00 36.12 91 GLU A N 1
ATOM 731 C CA . GLU A 1 91 ? 7.412 -12.291 11.143 1.00 36.12 91 GLU A CA 1
ATOM 732 C C . GLU A 1 91 ? 8.462 -13.316 11.528 1.00 36.12 91 GLU A C 1
ATOM 734 O O . GLU A 1 91 ? 8.464 -14.439 11.017 1.00 36.12 91 GLU A O 1
ATOM 739 N N . LYS A 1 92 ? 9.487 -12.859 12.259 1.00 33.16 92 LYS A N 1
ATOM 740 C CA . LYS A 1 92 ? 10.423 -13.750 12.913 1.00 33.16 92 LYS A CA 1
ATOM 741 C C . LYS A 1 92 ? 9.497 -14.652 13.698 1.00 33.16 92 LYS A C 1
ATOM 743 O O . LYS A 1 92 ? 8.962 -14.205 14.710 1.00 33.16 92 LYS A O 1
ATOM 748 N N . LYS A 1 93 ? 9.227 -15.840 13.141 1.00 34.12 93 LYS A N 1
ATOM 749 C CA . LYS A 1 93 ? 8.438 -16.889 13.763 1.00 34.12 93 LYS A CA 1
ATOM 750 C C . LYS A 1 93 ? 8.913 -16.893 15.197 1.00 34.12 93 LYS A C 1
ATOM 752 O O . LYS A 1 93 ? 10.117 -17.014 15.441 1.00 34.12 93 LYS A O 1
ATOM 757 N N . ALA A 1 94 ? 7.975 -16.552 16.063 1.00 39.78 94 ALA A N 1
ATOM 758 C CA . ALA A 1 94 ? 8.131 -16.398 17.482 1.00 39.78 94 ALA A CA 1
ATOM 759 C C . ALA A 1 94 ? 9.262 -17.298 18.006 1.00 39.78 94 ALA A C 1
ATOM 761 O O . ALA A 1 94 ? 9.138 -18.520 18.030 1.00 39.78 94 ALA A O 1
ATOM 762 N N . ARG A 1 95 ? 10.379 -16.691 18.429 1.00 34.97 95 ARG A N 1
ATOM 763 C CA . ARG A 1 95 ? 11.391 -17.337 19.281 1.00 34.97 95 ARG A CA 1
ATOM 764 C C . ARG A 1 95 ? 10.833 -17.517 20.704 1.00 34.97 95 ARG A C 1
ATOM 766 O O . ARG A 1 95 ? 11.502 -17.212 21.683 1.00 34.97 95 ARG A O 1
ATOM 773 N N . THR A 1 96 ? 9.589 -17.973 20.819 1.00 43.19 96 THR A N 1
ATOM 774 C CA . THR A 1 96 ? 8.904 -18.262 22.082 1.00 43.19 96 THR A CA 1
ATOM 775 C C . THR A 1 96 ? 8.302 -19.662 22.019 1.00 43.19 96 THR A C 1
ATOM 777 O O . THR A 1 96 ? 7.101 -19.841 22.164 1.00 43.19 96 THR A O 1
ATOM 780 N N . SER A 1 97 ? 9.146 -20.665 21.784 1.00 38.62 97 SER A N 1
ATOM 781 C CA . SER A 1 97 ? 8.937 -22.021 22.305 1.00 38.62 97 SER A CA 1
ATOM 782 C C . SER A 1 97 ? 10.285 -22.749 22.356 1.00 38.62 97 SER A C 1
ATOM 784 O O . SER A 1 97 ? 10.702 -23.335 21.363 1.00 38.62 97 SER A O 1
ATOM 786 N N . ALA A 1 98 ? 10.997 -22.600 23.477 1.00 42.44 98 ALA A N 1
ATOM 787 C CA . ALA A 1 98 ? 11.996 -23.535 24.034 1.00 42.44 98 ALA A CA 1
ATOM 788 C C . ALA A 1 98 ? 12.885 -22.803 25.061 1.00 42.44 98 ALA A C 1
ATOM 790 O O . ALA A 1 98 ? 14.106 -22.754 24.958 1.00 42.44 98 ALA A O 1
ATOM 791 N N . ARG A 1 99 ? 12.257 -22.165 26.054 1.00 41.09 99 ARG A N 1
ATOM 792 C CA . ARG A 1 99 ? 12.799 -22.170 27.415 1.00 41.09 99 ARG A CA 1
ATOM 793 C C . ARG A 1 99 ? 11.883 -23.096 28.199 1.00 41.09 99 ARG A C 1
ATOM 795 O O . ARG A 1 99 ? 10.893 -22.646 28.767 1.00 41.09 99 ARG A O 1
ATOM 802 N N . LYS A 1 100 ? 12.157 -24.387 28.102 1.00 40.69 100 LYS A N 1
ATOM 803 C CA . LYS A 1 100 ? 11.852 -25.371 29.128 1.00 40.69 100 LYS A CA 1
ATOM 804 C C . LYS A 1 100 ? 12.824 -26.521 28.955 1.00 40.69 100 LYS A C 1
ATOM 806 O O . LYS A 1 100 ? 13.081 -26.852 27.776 1.00 40.69 100 LYS A O 1
#

Secondary structure (DSSP, 8-state):
--HHHHHHHH-SSTT---SHHHHHHHHHHHHHHHHHHHHH-TT-HHHHHHHHHHIIIIIHHHHHHHHHH-HHHHHHHHHHHTGGGT--------S-S---

Foldseek 3Di:
DDLVVQCVVQAPDPPRCPQLLNVLSVLLVVLVVVVVVCVVVVVPPVVVVVNLVCLVPRNVVSLVVCCVPPVPVSVVSCVVPVCVVSDPPPVVPDPPPDPD

pLDDT: mean 71.91, std 15.75, range [32.19, 86.44]

Sequence (100 aa):
MKIAELIKKYQLHEKDTGSTAVQIILLSKEIENLSSHFAKNKKDKGAIRALIKKNQKRGYSFYKYLKKNSPETFQKLQGEHNLAGFLGIKEKKARTSARK

Radius of gyration: 15.81 Å; chains: 1; bounding box: 36×33×48 Å